Protein AF-A0A8H6WE54-F1 (afdb_monomer)

Structure (mmCIF, N/CA/C/O backbone):
data_AF-A0A8H6WE54-F1
#
_entry.id   AF-A0A8H6WE54-F1
#
loop_
_atom_site.group_PDB
_atom_site.id
_atom_site.type_symbol
_atom_site.label_atom_id
_atom_site.label_alt_id
_atom_site.label_comp_id
_atom_site.label_asym_id
_atom_site.label_entity_id
_atom_site.label_seq_id
_atom_site.pdbx_PDB_ins_code
_atom_site.Cartn_x
_atom_site.Cartn_y
_atom_site.Cartn_z
_atom_site.occupancy
_atom_site.B_iso_or_equiv
_atom_site.auth_seq_id
_atom_site.auth_comp_id
_atom_site.auth_asym_id
_atom_site.auth_atom_id
_atom_site.pdbx_PDB_model_num
ATOM 1 N N . MET A 1 1 ? -1.214 -23.501 -0.678 1.00 32.09 1 MET A N 1
ATOM 2 C CA . MET A 1 1 ? -0.886 -22.286 0.103 1.00 32.09 1 MET A CA 1
ATOM 3 C C . MET A 1 1 ? 0.534 -21.988 -0.296 1.00 32.09 1 MET A C 1
ATOM 5 O O . MET A 1 1 ? 1.447 -22.544 0.294 1.00 32.09 1 MET A O 1
ATOM 9 N N . ASP A 1 2 ? 0.695 -21.238 -1.379 1.00 25.48 2 ASP A N 1
ATOM 10 C CA . ASP A 1 2 ? 1.979 -21.113 -2.058 1.00 25.48 2 ASP A CA 1
ATOM 11 C C . ASP A 1 2 ? 2.365 -19.642 -2.064 1.00 25.48 2 ASP A C 1
ATOM 13 O O . ASP A 1 2 ? 1.823 -18.828 -2.813 1.00 25.48 2 ASP A O 1
ATOM 17 N N . ALA A 1 3 ? 3.255 -19.303 -1.135 1.00 31.36 3 ALA A N 1
ATOM 18 C CA . ALA A 1 3 ? 3.941 -18.028 -1.101 1.00 31.36 3 ALA A CA 1
ATOM 19 C C . ALA A 1 3 ? 5.037 -18.068 -2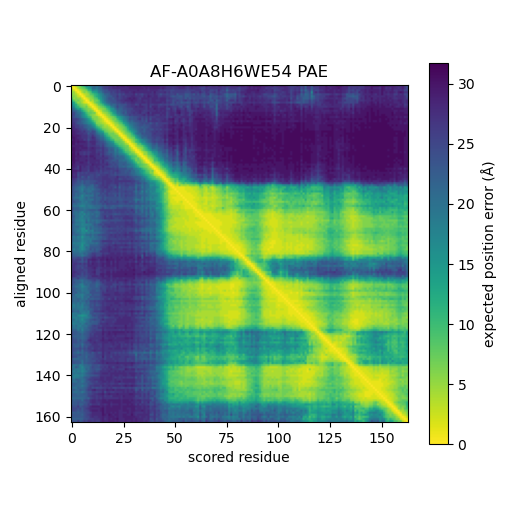.172 1.00 31.36 3 ALA A C 1
ATOM 21 O O . ALA A 1 3 ? 6.044 -18.758 -2.019 1.00 31.36 3 ALA A O 1
ATOM 22 N N . PHE A 1 4 ? 4.832 -17.351 -3.273 1.00 37.34 4 PHE A N 1
ATOM 23 C CA . PHE A 1 4 ? 5.882 -17.133 -4.261 1.00 37.34 4 PHE A CA 1
ATOM 24 C C . PHE A 1 4 ? 6.786 -15.993 -3.786 1.00 37.34 4 PHE A C 1
ATOM 26 O O . PHE A 1 4 ? 6.512 -14.816 -4.012 1.00 37.34 4 PHE A O 1
ATOM 33 N N . THR A 1 5 ? 7.863 -16.368 -3.099 1.00 33.47 5 THR A N 1
ATOM 34 C CA . THR A 1 5 ? 9.024 -15.515 -2.832 1.00 33.47 5 THR A CA 1
ATOM 35 C C . THR A 1 5 ? 9.794 -15.324 -4.138 1.00 33.47 5 THR A C 1
ATOM 37 O O . THR A 1 5 ? 10.324 -16.290 -4.686 1.00 33.47 5 THR A O 1
ATOM 40 N N . TYR A 1 6 ? 9.876 -14.095 -4.647 1.00 40.91 6 TYR A N 1
ATOM 41 C CA . TYR A 1 6 ? 10.820 -13.771 -5.717 1.00 40.91 6 TYR A CA 1
ATOM 42 C C . TYR A 1 6 ? 12.221 -13.637 -5.113 1.00 40.91 6 TYR A C 1
ATOM 44 O O . TYR A 1 6 ? 12.479 -12.744 -4.309 1.00 40.91 6 TYR A O 1
ATOM 52 N N . LEU A 1 7 ? 13.114 -14.556 -5.483 1.00 31.75 7 LEU A N 1
ATOM 53 C CA . LEU A 1 7 ? 14.545 -14.467 -5.208 1.00 31.75 7 LEU A CA 1
ATOM 54 C C . LEU A 1 7 ? 15.178 -13.557 -6.265 1.00 31.75 7 LEU A C 1
ATOM 56 O O . LEU A 1 7 ? 15.166 -13.892 -7.448 1.00 31.75 7 LEU A O 1
ATOM 60 N N . ILE A 1 8 ? 15.728 -12.420 -5.842 1.00 39.50 8 ILE A N 1
ATOM 61 C CA . ILE A 1 8 ? 16.630 -11.620 -6.677 1.00 39.50 8 ILE A CA 1
ATOM 62 C C . ILE A 1 8 ? 18.020 -12.270 -6.573 1.00 39.50 8 ILE A C 1
ATOM 64 O O . ILE A 1 8 ? 18.509 -12.460 -5.453 1.00 39.50 8 ILE A O 1
ATOM 68 N N . PRO A 1 9 ? 18.657 -12.667 -7.688 1.00 31.16 9 PRO A N 1
ATOM 69 C CA . PRO A 1 9 ? 19.997 -13.230 -7.645 1.00 31.16 9 PRO A CA 1
ATOM 70 C C . PRO A 1 9 ? 20.992 -12.120 -7.300 1.00 31.16 9 PRO A C 1
ATOM 72 O O . PRO A 1 9 ? 21.177 -11.178 -8.064 1.00 31.16 9 PRO A O 1
ATOM 75 N N . THR A 1 10 ? 21.646 -12.235 -6.145 1.00 39.12 10 THR A N 1
ATOM 76 C CA . THR A 1 10 ? 22.760 -11.357 -5.785 1.00 39.12 10 THR A CA 1
ATOM 77 C C . THR A 1 10 ? 24.070 -11.907 -6.353 1.00 39.12 10 THR A C 1
ATOM 79 O O . THR A 1 10 ? 24.386 -13.085 -6.186 1.00 39.12 10 THR A O 1
ATOM 82 N N . LYS A 1 11 ? 24.853 -10.980 -6.930 1.00 34.53 11 LYS A N 1
ATOM 83 C CA . LYS A 1 11 ? 26.311 -11.008 -7.165 1.00 34.53 11 LYS A CA 1
ATOM 84 C C . LYS A 1 11 ? 26.844 -11.665 -8.455 1.00 34.53 11 LYS A C 1
ATOM 86 O O . LYS A 1 11 ? 26.954 -12.881 -8.524 1.00 34.53 11 LYS A O 1
ATOM 91 N N . SER A 1 12 ? 27.419 -10.836 -9.343 1.00 32.81 12 SER A N 1
ATOM 92 C CA . SER A 1 12 ? 28.832 -10.962 -9.770 1.00 32.81 12 SER A CA 1
ATOM 93 C C . SER A 1 12 ? 29.339 -9.758 -10.592 1.00 32.81 12 SER A C 1
ATOM 95 O O . SER A 1 12 ? 28.776 -9.444 -11.632 1.00 32.81 12 SER A O 1
ATOM 97 N N . GLU A 1 13 ? 30.451 -9.192 -10.111 1.00 35.34 13 GLU A N 1
ATOM 98 C CA . GLU A 1 13 ? 31.552 -8.499 -10.813 1.00 35.34 13 GLU A CA 1
ATOM 99 C C . GLU A 1 13 ? 31.329 -7.181 -11.589 1.00 35.34 13 GLU A C 1
ATOM 101 O O . GLU A 1 13 ? 30.566 -7.063 -12.541 1.00 35.34 13 GLU A O 1
ATOM 106 N N . GLU A 1 14 ? 32.119 -6.190 -11.169 1.00 41.19 14 GLU A N 1
ATOM 107 C CA . GLU A 1 14 ? 32.287 -4.834 -11.694 1.00 41.19 14 GLU A CA 1
ATOM 108 C C . GLU A 1 14 ? 33.291 -4.821 -12.865 1.00 41.19 14 GLU A C 1
ATOM 110 O O . GLU A 1 14 ? 34.449 -5.199 -12.665 1.00 41.19 14 GLU A O 1
ATOM 115 N N . PRO A 1 15 ? 32.917 -4.376 -14.082 1.00 35.97 15 PRO A N 1
ATOM 116 C CA . PRO A 1 15 ? 33.883 -4.172 -15.153 1.00 35.97 15 PRO A CA 1
ATOM 117 C C . PRO A 1 15 ? 34.464 -2.750 -15.117 1.00 35.97 15 PRO A C 1
ATOM 119 O O . PRO A 1 15 ? 33.766 -1.749 -15.276 1.00 35.97 15 PRO A O 1
ATOM 122 N N . THR A 1 16 ? 35.782 -2.679 -14.939 1.00 33.72 16 THR A N 1
ATOM 123 C CA . THR A 1 16 ? 36.606 -1.465 -15.003 1.00 33.72 16 THR A CA 1
ATOM 124 C C . THR A 1 16 ? 36.537 -0.820 -16.397 1.00 33.72 16 THR A C 1
ATOM 126 O O . THR A 1 16 ? 36.840 -1.469 -17.398 1.00 33.72 16 THR A O 1
ATOM 129 N N . LEU A 1 17 ? 36.169 0.464 -16.477 1.00 38.25 17 LEU A N 1
ATOM 130 C CA . LEU A 1 17 ? 36.145 1.233 -17.731 1.00 38.25 17 LEU A CA 1
ATOM 131 C C . LEU A 1 17 ? 37.562 1.694 -18.147 1.00 38.25 17 LEU A C 1
ATOM 133 O O . LEU A 1 17 ? 38.307 2.179 -17.291 1.00 38.25 17 LEU A O 1
ATOM 137 N N . PRO A 1 18 ? 37.942 1.616 -19.439 1.00 38.97 18 PRO A N 1
ATOM 138 C CA . PRO A 1 18 ? 39.159 2.248 -19.952 1.00 38.97 18 PRO A CA 1
ATOM 139 C C . PRO A 1 18 ? 38.973 3.762 -20.213 1.00 38.97 18 PRO A C 1
ATOM 141 O O . PRO A 1 18 ? 37.842 4.230 -20.367 1.00 38.97 18 PRO A O 1
ATOM 144 N N . PRO A 1 19 ? 40.072 4.545 -20.262 1.00 35.38 19 PRO A N 1
ATOM 145 C CA . PRO A 1 19 ? 40.019 6.004 -20.286 1.00 35.38 19 PRO A CA 1
ATOM 146 C C . PRO A 1 19 ? 39.599 6.595 -21.639 1.00 35.38 19 PRO A C 1
ATOM 148 O O . PRO A 1 19 ? 39.935 6.085 -22.707 1.00 35.38 19 PRO A O 1
ATOM 151 N N . VAL A 1 20 ? 38.901 7.727 -21.539 1.00 36.69 20 VAL A N 1
ATOM 152 C CA . VAL A 1 20 ? 38.441 8.611 -22.618 1.00 36.69 20 VAL A CA 1
ATOM 153 C C . VAL A 1 20 ? 39.629 9.240 -23.350 1.00 36.69 20 VAL A C 1
ATOM 155 O O . VAL A 1 20 ? 40.454 9.909 -22.731 1.00 36.69 20 VAL A O 1
ATOM 158 N N . SER A 1 21 ? 39.682 9.077 -24.671 1.00 37.09 21 SER A N 1
ATOM 159 C CA . SER A 1 21 ? 40.506 9.893 -25.566 1.00 37.09 21 SER A CA 1
ATOM 160 C C . SER A 1 21 ? 39.639 10.966 -26.223 1.00 37.09 21 SER A C 1
ATOM 162 O O . SER A 1 21 ? 38.716 10.656 -26.978 1.00 37.09 21 SER A O 1
ATOM 164 N N . GLU A 1 22 ? 39.937 12.222 -25.901 1.00 39.81 22 GLU A N 1
ATOM 165 C CA . GLU A 1 22 ? 39.447 13.411 -26.591 1.00 39.81 22 GLU A CA 1
ATOM 166 C C . GLU A 1 22 ? 40.106 13.502 -27.970 1.00 39.81 22 GLU A C 1
ATOM 168 O O . GLU A 1 22 ? 41.328 13.460 -28.058 1.00 39.81 22 GLU A O 1
ATOM 173 N N . ASP A 1 23 ? 39.320 13.690 -29.029 1.00 29.78 23 ASP A N 1
ATOM 174 C CA . ASP A 1 23 ? 39.825 14.319 -30.245 1.00 29.78 23 ASP A CA 1
ATOM 175 C C . ASP A 1 23 ? 38.777 15.279 -30.807 1.00 29.78 23 ASP A C 1
ATOM 177 O O . ASP A 1 23 ? 37.641 14.926 -31.129 1.00 29.78 23 ASP A O 1
ATOM 181 N N . SER A 1 24 ? 39.191 16.540 -30.872 1.00 41.56 24 SER A N 1
ATOM 182 C CA . SER A 1 24 ? 38.452 17.663 -31.430 1.00 41.56 24 SER A CA 1
ATOM 183 C C . SER A 1 24 ? 38.741 17.781 -32.923 1.00 41.56 24 SER A C 1
ATOM 185 O O . SER A 1 24 ? 39.899 17.888 -33.312 1.00 41.56 24 SER A O 1
ATOM 187 N N . SER A 1 25 ? 37.714 17.891 -33.767 1.00 34.47 25 SER A N 1
ATOM 188 C CA . SER A 1 25 ? 37.817 18.683 -35.002 1.00 34.47 25 SER A CA 1
ATOM 189 C C . SER A 1 25 ? 36.448 19.101 -35.540 1.00 34.47 25 SER A C 1
ATOM 191 O O . SER A 1 25 ? 35.442 18.406 -35.428 1.00 34.47 25 SER A O 1
ATOM 193 N N . SER A 1 26 ? 36.436 20.326 -36.048 1.00 39.00 26 SER A N 1
ATOM 194 C CA . SER A 1 26 ? 35.316 21.146 -36.483 1.00 39.00 26 SER A CA 1
ATOM 195 C C . SER A 1 26 ? 34.973 20.934 -37.964 1.00 39.00 26 SER A C 1
ATOM 197 O O . SER A 1 26 ? 35.834 20.559 -38.754 1.00 39.00 26 SER A O 1
ATOM 199 N N . GLY A 1 27 ? 33.745 21.288 -38.373 1.00 30.28 27 GLY A N 1
ATOM 200 C CA . GLY A 1 27 ? 33.455 21.609 -39.780 1.00 30.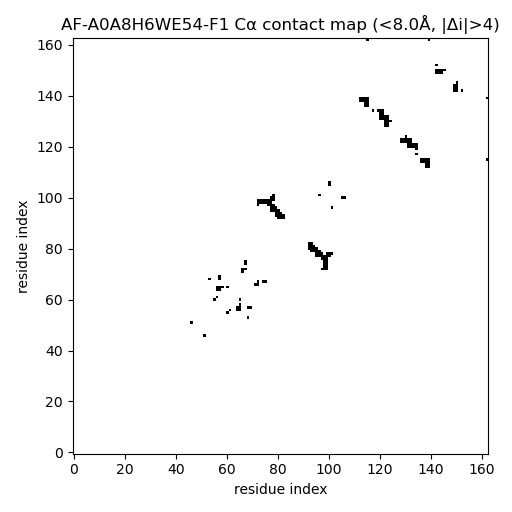28 27 GLY A CA 1
ATOM 201 C C . GLY A 1 27 ? 32.090 21.161 -40.301 1.00 30.28 27 GLY A C 1
ATOM 202 O O . GLY A 1 27 ? 31.894 20.011 -40.665 1.00 30.28 27 GLY A O 1
ATOM 203 N N . SER A 1 28 ? 31.162 22.111 -40.390 1.00 39.94 28 SER A N 1
ATOM 204 C CA . SER A 1 28 ? 29.818 22.004 -40.973 1.00 39.94 28 SER A CA 1
ATOM 205 C C . SER A 1 28 ? 29.818 21.781 -42.497 1.00 39.94 28 SER A C 1
ATOM 207 O O . SER A 1 28 ? 30.450 22.557 -43.210 1.00 39.94 28 SER A O 1
ATOM 209 N N . SER A 1 29 ? 29.001 20.847 -43.009 1.00 34.62 29 SER A N 1
ATOM 210 C CA . SER A 1 29 ? 28.266 20.973 -44.288 1.00 34.62 29 SER A CA 1
ATOM 211 C C . SER A 1 29 ? 27.234 19.843 -44.434 1.00 34.62 29 SER A C 1
ATOM 213 O O . SER A 1 29 ? 27.475 18.717 -44.013 1.00 34.62 29 SER A O 1
ATOM 215 N N . GLY A 1 30 ? 26.054 20.164 -44.963 1.00 36.31 30 GLY A N 1
ATOM 216 C CA . GLY A 1 30 ? 24.817 19.416 -44.758 1.00 36.31 30 GLY A CA 1
ATOM 217 C C . GLY A 1 30 ? 24.630 18.103 -45.521 1.00 36.31 30 GLY A C 1
ATOM 218 O O . GLY A 1 30 ? 25.107 17.913 -46.632 1.00 36.31 30 GLY A O 1
ATOM 219 N N . SER A 1 31 ? 23.813 17.238 -44.921 1.00 33.78 31 SER A N 1
ATOM 220 C CA . SER A 1 31 ? 22.804 16.398 -45.573 1.00 33.78 31 SER A CA 1
ATOM 221 C C . SER A 1 31 ? 21.996 15.732 -44.459 1.00 33.78 31 SER A C 1
ATOM 223 O O . SER A 1 31 ? 22.555 15.029 -43.619 1.00 33.78 31 SER A O 1
ATOM 225 N N . CYS A 1 32 ? 20.689 15.993 -44.396 1.00 37.31 32 CYS A N 1
ATOM 226 C CA . CYS A 1 32 ? 19.793 15.258 -43.510 1.00 37.31 32 CYS A CA 1
ATOM 227 C C . CYS A 1 32 ? 19.669 13.839 -44.074 1.00 37.31 32 CYS A C 1
ATOM 229 O O . CYS A 1 32 ? 18.880 13.584 -44.986 1.00 37.31 32 CYS A O 1
ATOM 231 N N . VAL A 1 33 ? 20.507 12.928 -43.579 1.00 42.75 33 VAL A N 1
ATOM 232 C CA . VAL A 1 33 ? 20.367 11.500 -43.844 1.00 42.75 33 VAL A CA 1
ATOM 233 C C . VAL A 1 33 ? 19.141 11.045 -43.068 1.00 42.75 33 VAL A C 1
ATOM 235 O O . VAL A 1 33 ? 19.186 10.795 -41.867 1.00 42.75 33 VAL A O 1
ATOM 238 N N . VAL A 1 34 ? 18.012 10.985 -43.769 1.00 44.19 34 VAL A N 1
ATOM 239 C CA . VAL A 1 34 ? 16.876 10.165 -43.363 1.00 44.19 34 VAL A CA 1
ATOM 240 C C . VAL A 1 34 ? 17.406 8.738 -43.252 1.00 44.19 34 VAL A C 1
ATOM 242 O O . VAL A 1 34 ? 17.616 8.071 -44.266 1.00 44.19 34 VAL A O 1
ATOM 245 N N . CYS A 1 35 ? 17.656 8.275 -42.028 1.00 40.22 35 CYS A N 1
ATOM 246 C CA . CYS A 1 35 ? 17.915 6.869 -41.766 1.00 40.22 35 CYS A CA 1
ATOM 247 C C . CYS A 1 35 ? 16.617 6.107 -42.046 1.00 40.22 35 CYS A C 1
ATOM 249 O O . CYS A 1 35 ? 15.757 5.966 -41.179 1.00 40.22 35 CYS A O 1
ATOM 251 N N . ARG A 1 36 ? 16.455 5.633 -43.285 1.00 41.38 36 ARG A N 1
ATOM 252 C CA . ARG A 1 36 ? 15.630 4.456 -43.550 1.00 41.38 36 ARG A CA 1
ATOM 253 C C . ARG A 1 36 ? 16.267 3.316 -42.765 1.00 41.38 36 ARG A C 1
ATOM 255 O O . ARG A 1 36 ? 17.295 2.796 -43.182 1.00 41.38 36 ARG A O 1
ATOM 262 N N . THR A 1 37 ? 15.688 2.947 -41.631 1.00 43.47 37 THR A N 1
ATOM 263 C CA . THR A 1 37 ? 15.949 1.625 -41.067 1.00 43.47 37 THR A CA 1
ATOM 264 C C . THR A 1 37 ? 15.148 0.638 -41.897 1.00 43.47 37 THR A C 1
ATOM 266 O O . THR A 1 37 ? 13.934 0.499 -41.731 1.00 43.47 37 THR A O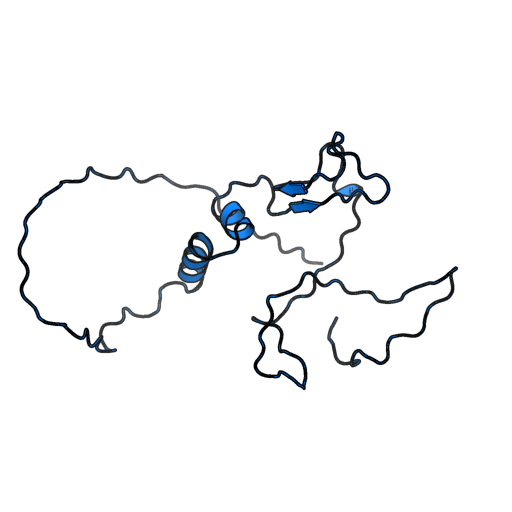 1
ATOM 269 N N . ASP A 1 38 ? 15.835 0.024 -42.857 1.00 36.09 38 ASP A N 1
ATOM 270 C CA . ASP A 1 38 ? 15.359 -1.181 -43.518 1.00 36.09 38 ASP A CA 1
ATOM 271 C C . ASP A 1 38 ? 15.030 -2.207 -42.427 1.00 36.09 38 ASP A C 1
ATOM 273 O O . ASP A 1 38 ? 15.830 -2.476 -41.532 1.00 36.09 38 ASP A O 1
ATOM 277 N N . THR A 1 39 ? 13.808 -2.732 -42.450 1.00 51.72 39 THR A N 1
ATOM 278 C CA . THR A 1 39 ? 13.274 -3.627 -41.404 1.00 51.72 39 THR A CA 1
ATOM 279 C C . THR A 1 39 ? 13.881 -5.041 -41.483 1.00 51.72 39 THR A C 1
ATOM 281 O O . THR A 1 39 ? 13.417 -5.959 -40.816 1.00 51.72 39 THR A O 1
ATOM 284 N N . SER A 1 40 ? 14.926 -5.240 -42.289 1.00 50.25 40 SER A N 1
ATOM 285 C CA . SER A 1 40 ? 15.581 -6.532 -42.517 1.00 50.25 40 SER A CA 1
ATOM 286 C C . SER A 1 40 ? 16.849 -6.772 -41.692 1.00 50.25 40 SER A C 1
ATOM 288 O O . SER A 1 40 ? 17.292 -7.913 -41.647 1.00 50.25 40 SER A O 1
ATOM 290 N N . ASP A 1 41 ? 17.393 -5.754 -41.016 1.00 46.09 41 ASP A N 1
ATOM 291 C CA . ASP A 1 41 ? 18.611 -5.872 -40.187 1.00 46.09 41 ASP A CA 1
ATOM 292 C C . ASP A 1 41 ? 18.329 -5.761 -38.679 1.00 46.09 41 ASP A C 1
ATOM 294 O O . ASP A 1 41 ? 19.206 -5.422 -37.882 1.00 46.09 41 ASP A O 1
ATOM 298 N N . LEU A 1 42 ? 17.093 -6.045 -38.256 1.00 49.69 42 LEU A N 1
ATOM 299 C CA . LEU A 1 42 ? 16.834 -6.228 -36.833 1.00 49.69 42 LEU A CA 1
ATOM 300 C C . LEU A 1 42 ? 17.481 -7.551 -36.398 1.00 49.69 42 LEU A C 1
ATOM 302 O O . LEU A 1 42 ? 17.182 -8.588 -37.002 1.00 49.69 42 LEU A O 1
ATOM 306 N N . PRO A 1 43 ? 18.353 -7.551 -35.368 1.00 44.88 43 PRO A N 1
ATOM 307 C CA . PRO A 1 43 ? 18.808 -8.800 -34.780 1.00 44.88 43 PRO A CA 1
ATOM 308 C C . PRO A 1 43 ? 17.572 -9.624 -34.389 1.00 44.88 43 PRO A C 1
ATOM 310 O O . PRO A 1 43 ? 16.550 -9.037 -34.013 1.00 44.88 43 PRO A O 1
ATOM 313 N N . PRO A 1 44 ? 17.625 -10.964 -34.501 1.00 43.69 44 PRO A N 1
ATOM 314 C CA . PRO A 1 44 ? 16.505 -11.803 -34.103 1.00 43.69 44 PRO A CA 1
ATOM 315 C C . PRO A 1 44 ? 16.096 -11.405 -32.684 1.00 43.69 44 PRO A C 1
ATOM 317 O O . PRO A 1 44 ? 16.956 -11.279 -31.810 1.00 43.69 44 PRO A O 1
ATOM 320 N N . VAL A 1 45 ? 14.802 -11.131 -32.484 1.00 54.41 45 VAL A N 1
ATOM 321 C CA . VAL A 1 45 ? 14.218 -10.811 -31.174 1.00 54.41 45 VAL A CA 1
ATOM 322 C C . VAL A 1 45 ? 14.288 -12.075 -30.321 1.00 54.41 45 VAL A C 1
ATOM 324 O O . VAL A 1 45 ? 13.327 -12.820 -30.192 1.00 54.41 45 VAL A O 1
ATOM 327 N N . ASP A 1 46 ? 15.480 -12.324 -29.805 1.00 53.59 46 ASP A N 1
ATOM 328 C CA . ASP A 1 46 ? 15.796 -13.264 -28.736 1.00 53.59 46 ASP A CA 1
ATOM 329 C C . ASP A 1 46 ? 16.544 -12.507 -27.622 1.00 53.59 46 ASP A C 1
ATOM 331 O O . ASP A 1 46 ? 17.334 -13.055 -26.860 1.00 53.59 46 ASP A O 1
ATOM 335 N N . GLN A 1 47 ? 16.330 -11.186 -27.561 1.00 56.41 47 GLN A N 1
ATOM 336 C CA . GLN A 1 47 ? 16.706 -10.370 -26.419 1.00 56.41 47 GLN A CA 1
ATOM 337 C C . GLN A 1 47 ? 15.515 -10.347 -25.481 1.00 56.41 47 GLN A C 1
ATOM 339 O O . GLN A 1 47 ? 14.455 -9.820 -25.827 1.00 56.41 47 GLN A O 1
ATOM 344 N N . ASP A 1 48 ? 15.704 -10.985 -24.330 1.00 69.88 48 ASP A N 1
ATOM 345 C CA . ASP A 1 48 ? 14.728 -11.099 -23.261 1.00 69.88 48 ASP A CA 1
ATOM 346 C C . ASP A 1 48 ? 14.052 -9.743 -23.032 1.00 69.88 48 ASP A C 1
ATOM 348 O O . ASP A 1 48 ? 14.659 -8.786 -22.544 1.00 69.88 48 ASP A O 1
ATOM 352 N N . SER A 1 49 ? 12.781 -9.646 -23.427 1.00 77.12 49 SER A N 1
ATOM 353 C CA . SER A 1 49 ? 11.975 -8.430 -23.295 1.00 77.12 49 SER A CA 1
ATOM 354 C C . SER A 1 49 ? 11.963 -7.899 -21.860 1.00 77.12 49 SER A C 1
ATOM 356 O O . SER A 1 49 ? 11.734 -6.710 -21.636 1.00 77.12 49 SER A O 1
ATOM 358 N N . THR A 1 50 ? 12.239 -8.778 -20.897 1.00 78.88 50 THR A N 1
ATOM 359 C CA . THR A 1 50 ? 12.365 -8.462 -19.480 1.00 78.88 50 THR A CA 1
ATOM 360 C C . THR A 1 50 ? 13.576 -7.572 -19.205 1.00 78.88 50 THR A C 1
ATOM 362 O O . THR A 1 50 ? 13.441 -6.575 -18.500 1.00 78.88 50 THR A O 1
ATOM 365 N N . GLU A 1 51 ? 14.730 -7.851 -19.813 1.00 84.12 51 GLU A N 1
ATOM 366 C CA . GLU A 1 51 ? 15.951 -7.059 -19.617 1.00 84.12 51 GLU A CA 1
ATOM 367 C C . GLU A 1 51 ? 15.791 -5.649 -20.195 1.00 84.12 51 GLU A C 1
ATOM 369 O O . GLU A 1 51 ? 16.129 -4.649 -19.557 1.00 84.12 51 GLU A O 1
ATOM 374 N N . ILE A 1 52 ? 15.163 -5.546 -21.371 1.00 83.94 52 ILE A N 1
ATOM 375 C CA . ILE A 1 52 ? 14.826 -4.254 -21.982 1.00 83.94 52 ILE A CA 1
ATOM 376 C C . ILE A 1 52 ? 13.852 -3.474 -21.084 1.00 83.94 52 ILE A C 1
ATOM 378 O O . ILE A 1 52 ? 14.022 -2.267 -20.892 1.00 83.94 52 ILE A O 1
ATOM 382 N N . ALA A 1 53 ? 12.858 -4.146 -20.494 1.00 79.88 53 ALA A N 1
ATOM 383 C CA . ALA A 1 53 ? 11.928 -3.520 -19.559 1.00 79.88 53 ALA A CA 1
ATOM 384 C C . ALA A 1 53 ? 12.629 -3.034 -18.276 1.00 79.88 53 ALA A C 1
ATOM 386 O O . ALA A 1 53 ? 12.387 -1.905 -17.847 1.00 79.88 53 ALA A O 1
ATOM 387 N N . PHE A 1 54 ? 13.542 -3.823 -17.701 1.00 83.25 54 PHE A N 1
ATOM 388 C CA . PHE A 1 54 ? 14.319 -3.424 -16.525 1.00 83.25 54 PHE A CA 1
ATOM 389 C C . PHE A 1 54 ? 15.226 -2.223 -16.806 1.00 83.25 54 PHE A C 1
ATOM 391 O O . PHE A 1 54 ? 15.253 -1.277 -16.013 1.00 83.25 54 PHE A O 1
ATOM 398 N N . MET A 1 55 ? 15.906 -2.200 -17.955 1.00 86.25 55 MET A N 1
ATOM 399 C CA . MET A 1 55 ? 16.709 -1.048 -18.378 1.00 86.25 55 MET A CA 1
ATOM 400 C C . MET A 1 55 ? 15.841 0.200 -18.571 1.00 86.25 55 MET A C 1
ATOM 402 O O . MET A 1 55 ? 16.194 1.289 -18.109 1.00 86.25 55 MET A O 1
ATOM 406 N N . ALA A 1 56 ? 14.661 0.048 -19.180 1.00 84.62 56 ALA A N 1
ATOM 407 C CA . ALA A 1 56 ? 13.708 1.142 -19.323 1.00 84.62 56 ALA A CA 1
ATOM 408 C C . ALA A 1 56 ? 13.211 1.660 -17.961 1.00 84.62 56 ALA A C 1
ATOM 410 O O . ALA A 1 56 ? 13.094 2.872 -17.783 1.00 84.62 56 ALA A O 1
ATOM 411 N N . TRP A 1 57 ? 12.964 0.785 -16.981 1.00 86.19 57 TRP A N 1
ATOM 412 C CA . TRP A 1 57 ? 12.565 1.182 -15.627 1.00 86.19 57 TRP A CA 1
ATOM 413 C C . TRP A 1 57 ? 13.679 1.877 -14.846 1.00 86.19 57 TRP A C 1
ATOM 415 O O . TRP A 1 57 ? 13.392 2.853 -14.153 1.00 86.19 57 TRP A O 1
ATOM 425 N N . ARG A 1 58 ? 14.941 1.453 -14.988 1.00 86.12 58 ARG A N 1
ATOM 426 C CA . ARG A 1 58 ? 16.088 2.144 -14.367 1.00 86.12 58 ARG A CA 1
ATOM 427 C C . ARG A 1 58 ? 16.221 3.596 -14.829 1.00 86.12 58 ARG A C 1
ATOM 429 O O . ARG A 1 58 ? 16.594 4.460 -14.035 1.00 86.12 58 ARG A O 1
ATOM 436 N N . MET A 1 59 ? 15.874 3.872 -16.085 1.00 83.69 59 MET A N 1
ATOM 437 C CA . MET A 1 59 ? 15.991 5.210 -16.672 1.00 83.69 59 MET A CA 1
ATOM 438 C C . MET A 1 59 ? 14.721 6.055 -16.515 1.00 83.69 59 MET A C 1
ATOM 440 O O . MET A 1 59 ? 14.807 7.224 -16.147 1.00 83.69 59 MET A O 1
ATOM 444 N N . ASN A 1 60 ? 13.549 5.464 -16.764 1.00 84.25 60 ASN A N 1
ATOM 445 C CA . ASN A 1 60 ? 12.278 6.183 -16.923 1.00 84.25 60 ASN A CA 1
ATOM 446 C C . ASN A 1 60 ? 11.218 5.811 -15.875 1.00 84.25 60 ASN A C 1
ATOM 448 O O . ASN A 1 60 ? 10.130 6.387 -15.871 1.00 84.25 60 ASN A O 1
ATOM 452 N N . GLY A 1 61 ? 11.494 4.826 -15.017 1.00 82.44 61 GLY A N 1
ATOM 453 C CA . GLY A 1 61 ? 10.585 4.415 -13.954 1.00 82.44 61 GLY A CA 1
ATOM 454 C C . GLY A 1 61 ? 10.397 5.505 -12.902 1.00 82.44 61 GLY A C 1
ATOM 455 O O . GLY A 1 61 ? 11.165 6.470 -12.818 1.00 82.44 61 GLY A O 1
ATOM 456 N N . ASN A 1 62 ? 9.375 5.338 -12.059 1.00 85.31 62 ASN A N 1
ATOM 457 C CA . ASN A 1 62 ? 9.213 6.229 -10.917 1.00 85.31 62 ASN A CA 1
ATOM 458 C C . ASN A 1 62 ? 1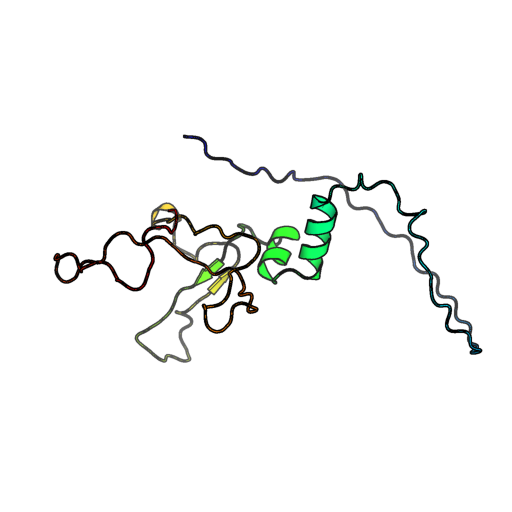0.454 6.129 -9.990 1.00 85.31 62 ASN A C 1
ATOM 460 O O . ASN A 1 62 ? 11.159 5.112 -10.006 1.00 85.31 62 ASN A O 1
ATOM 464 N N . PRO A 1 63 ? 10.744 7.159 -9.173 1.00 87.56 63 PRO A N 1
ATOM 465 C CA . PRO A 1 63 ? 11.933 7.161 -8.321 1.00 87.56 63 PRO A CA 1
ATOM 466 C C . PRO A 1 63 ? 12.044 5.937 -7.402 1.00 87.56 63 PRO A C 1
ATOM 468 O O . PRO A 1 63 ? 13.143 5.437 -7.190 1.00 87.56 63 PRO A O 1
ATOM 471 N N . MET A 1 64 ? 10.917 5.412 -6.913 1.00 87.75 64 MET A N 1
ATOM 472 C CA . MET A 1 64 ? 10.893 4.226 -6.054 1.00 87.75 64 MET A CA 1
ATOM 473 C C . MET A 1 64 ? 11.330 2.966 -6.800 1.00 87.75 64 MET A C 1
ATOM 475 O O . MET A 1 64 ? 12.168 2.222 -6.304 1.00 87.75 64 MET A O 1
ATOM 479 N N . THR A 1 65 ? 10.822 2.743 -8.012 1.00 88.38 65 THR A N 1
ATOM 480 C CA . THR A 1 65 ? 11.218 1.623 -8.871 1.00 88.38 65 THR A CA 1
ATOM 481 C C . THR A 1 65 ? 12.716 1.662 -9.138 1.00 88.38 65 THR A C 1
ATOM 483 O O . THR A 1 65 ? 13.377 0.632 -9.070 1.00 88.38 65 THR A O 1
ATOM 486 N N . ARG A 1 66 ? 13.272 2.852 -9.377 1.00 90.44 66 ARG A N 1
ATOM 487 C CA . ARG A 1 66 ? 14.709 3.023 -9.613 1.00 90.44 66 ARG A CA 1
ATOM 488 C C . ARG A 1 66 ? 15.532 2.689 -8.370 1.00 90.44 66 ARG A C 1
ATOM 490 O O . ARG A 1 66 ? 16.466 1.908 -8.468 1.00 90.44 66 ARG A O 1
ATOM 497 N N . LEU A 1 67 ? 15.134 3.188 -7.198 1.00 91.62 67 LEU A N 1
ATOM 498 C CA . LEU A 1 67 ? 15.808 2.874 -5.932 1.00 91.62 67 LEU A CA 1
ATOM 499 C C . LEU A 1 67 ? 15.800 1.373 -5.608 1.00 91.62 67 LEU A C 1
ATOM 501 O O . LEU A 1 67 ? 16.789 0.863 -5.088 1.00 91.62 67 LEU A O 1
ATOM 505 N N . VAL A 1 68 ? 14.716 0.666 -5.943 1.00 91.62 68 VAL A N 1
ATOM 506 C CA . VAL A 1 68 ? 14.642 -0.797 -5.806 1.00 91.62 68 VAL A CA 1
ATOM 507 C C . VAL A 1 68 ? 15.590 -1.495 -6.785 1.00 91.62 68 VAL A C 1
ATOM 509 O O . VAL A 1 68 ? 16.329 -2.384 -6.379 1.00 91.62 68 VAL A O 1
ATOM 512 N N . LEU A 1 69 ? 15.596 -1.093 -8.061 1.00 90.75 69 LEU A N 1
ATOM 513 C CA . LEU A 1 69 ? 16.434 -1.713 -9.101 1.00 90.75 69 LEU A CA 1
ATOM 514 C C . LEU A 1 69 ? 17.932 -1.420 -8.954 1.00 90.75 69 LEU A C 1
ATOM 516 O O . LEU A 1 69 ? 18.751 -2.166 -9.495 1.00 90.75 69 LEU A O 1
ATOM 520 N N . ASP A 1 70 ? 18.273 -0.338 -8.260 1.00 90.88 70 ASP A N 1
ATOM 521 C CA . ASP A 1 70 ? 19.643 0.030 -7.900 1.00 90.88 70 ASP A CA 1
ATOM 522 C C . ASP A 1 70 ? 20.061 -0.559 -6.537 1.00 90.88 70 ASP A C 1
ATOM 524 O O . ASP A 1 70 ? 21.138 -0.232 -6.040 1.00 90.88 70 ASP A O 1
ATOM 528 N N . GLU A 1 71 ? 19.210 -1.391 -5.916 1.00 91.12 71 GLU A N 1
ATOM 529 C CA . GLU A 1 71 ? 19.438 -2.031 -4.609 1.00 91.12 71 GLU A CA 1
ATOM 530 C C . GLU A 1 71 ? 19.793 -1.026 -3.495 1.00 91.12 71 GLU A C 1
ATOM 532 O O . GLU A 1 71 ? 20.601 -1.290 -2.607 1.00 91.12 71 GLU A O 1
ATOM 537 N N . ARG A 1 72 ? 19.182 0.166 -3.535 1.00 92.12 72 ARG A N 1
ATOM 538 C CA . ARG A 1 72 ? 19.438 1.256 -2.575 1.00 92.12 72 ARG A CA 1
ATOM 539 C C . ARG A 1 72 ? 18.487 1.286 -1.387 1.00 92.12 72 ARG A C 1
ATOM 541 O O . ARG A 1 72 ? 18.538 2.229 -0.600 1.00 92.12 72 ARG A O 1
ATOM 548 N N . LEU A 1 73 ? 17.607 0.297 -1.281 1.00 92.00 73 LEU A N 1
ATOM 549 C CA . LEU A 1 73 ? 16.626 0.170 -0.212 1.00 92.00 73 LEU A CA 1
ATOM 550 C C . LEU A 1 73 ? 16.810 -1.171 0.489 1.00 92.00 73 LEU A C 1
ATOM 552 O O . LEU A 1 73 ? 16.892 -2.198 -0.181 1.00 92.00 73 LEU A O 1
ATOM 556 N N . ASP A 1 74 ? 16.775 -1.163 1.820 1.00 91.12 74 ASP A N 1
ATOM 557 C CA . ASP A 1 74 ? 16.800 -2.393 2.622 1.00 91.12 74 ASP A CA 1
ATOM 558 C C . ASP A 1 74 ? 15.569 -3.273 2.345 1.00 91.12 74 ASP A C 1
ATOM 560 O O . ASP A 1 74 ? 15.626 -4.502 2.401 1.00 91.12 74 ASP A O 1
ATOM 564 N N . SER A 1 75 ? 14.441 -2.642 2.011 1.00 91.25 75 SER A N 1
ATOM 565 C CA . SER A 1 75 ? 13.207 -3.306 1.611 1.00 91.25 75 SER A CA 1
ATOM 566 C C . SER A 1 75 ? 12.467 -2.503 0.532 1.00 91.25 75 SER A C 1
ATOM 568 O O . SER A 1 75 ? 12.457 -1.272 0.592 1.00 91.25 75 SER A O 1
ATOM 570 N N . PRO A 1 76 ? 11.805 -3.140 -0.454 1.00 91.81 76 PRO A N 1
ATOM 571 C CA . PRO A 1 76 ? 11.115 -2.446 -1.545 1.00 91.81 76 PRO A CA 1
ATOM 572 C C . PRO A 1 76 ? 9.756 -1.871 -1.106 1.00 91.81 76 PRO A C 1
ATOM 574 O O . PRO A 1 76 ? 8.707 -2.219 -1.646 1.00 91.81 76 PRO A O 1
ATOM 577 N N . MET A 1 77 ? 9.760 -0.991 -0.106 1.00 91.44 77 MET A N 1
ATOM 578 C CA . MET A 1 77 ? 8.560 -0.372 0.448 1.00 91.44 77 MET A CA 1
ATOM 579 C C . MET A 1 77 ? 8.796 1.078 0.867 1.00 91.44 77 MET A C 1
ATOM 581 O O . MET A 1 77 ? 9.926 1.539 1.019 1.00 91.44 77 MET A O 1
ATOM 585 N N . PHE A 1 78 ? 7.698 1.793 1.073 1.00 91.88 78 PHE A N 1
ATOM 586 C CA . PHE A 1 78 ? 7.675 3.074 1.760 1.00 91.88 78 PHE A CA 1
ATOM 587 C C . PHE A 1 78 ? 6.508 3.067 2.745 1.00 91.88 78 PHE A C 1
ATOM 589 O O . PHE A 1 78 ? 5.518 2.361 2.547 1.00 91.88 78 PHE A O 1
ATOM 596 N N . SER A 1 79 ? 6.620 3.853 3.804 1.00 92.06 79 SER A N 1
ATOM 597 C CA . SER A 1 79 ? 5.563 4.045 4.788 1.00 92.06 79 SER A CA 1
ATOM 598 C C . SER A 1 79 ? 5.366 5.531 5.052 1.00 92.06 79 SER A C 1
ATOM 600 O O . SER A 1 79 ? 6.275 6.341 4.874 1.00 92.06 79 SER A O 1
ATOM 602 N N . VAL A 1 80 ? 4.143 5.909 5.409 1.00 90.06 80 VAL A N 1
ATOM 603 C CA . VAL A 1 80 ? 3.766 7.307 5.621 1.00 90.06 80 VAL A CA 1
ATOM 604 C C . VAL A 1 80 ? 3.016 7.400 6.938 1.00 90.06 80 VAL A C 1
ATOM 606 O O . VAL A 1 80 ? 1.978 6.759 7.098 1.00 90.06 80 VAL A O 1
ATOM 609 N N . THR A 1 81 ? 3.513 8.218 7.863 1.00 86.75 81 THR A N 1
ATOM 610 C CA . THR A 1 81 ? 2.737 8.656 9.025 1.00 86.75 81 THR A CA 1
ATOM 611 C C . THR A 1 81 ? 2.162 10.042 8.742 1.00 86.75 81 THR A C 1
ATOM 613 O O . THR A 1 81 ? 2.854 10.927 8.239 1.00 86.75 81 THR A O 1
ATOM 616 N N . LEU A 1 82 ? 0.866 10.227 9.007 1.00 85.56 82 LEU A N 1
ATOM 617 C CA . LEU A 1 82 ? 0.170 11.496 8.791 1.00 85.56 82 LEU A CA 1
ATOM 618 C C . LEU A 1 82 ? -0.310 12.047 10.133 1.00 85.56 82 LEU A C 1
ATOM 620 O O . LEU A 1 82 ? -1.058 11.383 10.848 1.00 85.56 82 LEU A O 1
ATOM 624 N N . GLN A 1 83 ? 0.085 13.278 10.441 1.00 81.81 83 GLN A N 1
ATOM 625 C CA . GLN A 1 83 ? -0.377 14.023 11.609 1.00 81.81 83 GLN A CA 1
ATOM 626 C C . GLN A 1 83 ? -1.655 14.792 11.251 1.00 81.81 83 GLN A C 1
ATOM 628 O O . GLN A 1 83 ? -1.688 15.508 10.250 1.00 81.81 83 GLN A O 1
ATOM 633 N N . ARG A 1 84 ? -2.725 14.624 12.040 1.00 75.31 84 ARG A N 1
ATOM 634 C CA . ARG A 1 84 ? -4.042 15.232 11.760 1.00 75.31 84 ARG A CA 1
ATOM 635 C C . ARG A 1 84 ? -4.396 16.407 12.678 1.00 75.31 84 ARG A C 1
ATOM 637 O O . ARG A 1 84 ? -5.127 17.293 12.244 1.00 75.31 84 ARG A O 1
ATOM 644 N N . ASP A 1 85 ? -3.879 16.428 13.904 1.00 69.38 85 ASP A N 1
ATOM 645 C CA . ASP A 1 85 ? -4.494 17.224 14.976 1.00 69.38 85 ASP A CA 1
ATOM 646 C C . ASP A 1 85 ? -3.757 18.524 15.331 1.00 69.38 85 ASP A C 1
ATOM 648 O O . ASP A 1 85 ? -4.347 19.399 15.965 1.00 69.38 85 ASP A O 1
ATOM 652 N N . THR A 1 86 ? -2.507 18.716 14.899 1.00 63.06 86 THR A N 1
ATOM 653 C CA . THR A 1 86 ? -1.738 19.935 15.196 1.00 63.06 86 THR A CA 1
ATOM 654 C C . THR A 1 86 ? -0.930 20.403 13.986 1.00 63.06 86 THR A C 1
ATOM 656 O O . THR A 1 86 ? -0.230 19.628 13.343 1.00 63.06 86 THR A O 1
ATOM 659 N N . VAL A 1 87 ? -1.025 21.698 13.664 1.00 62.41 87 VAL A N 1
ATOM 660 C CA . VAL A 1 87 ? -0.083 22.371 12.757 1.00 62.41 87 VAL A CA 1
ATOM 661 C C . VAL A 1 87 ? 1.086 22.829 13.618 1.00 62.41 87 VAL A C 1
ATOM 663 O O . VAL A 1 87 ? 1.128 23.973 14.068 1.00 62.41 87 VAL A O 1
ATOM 666 N N . ASP A 1 88 ? 1.989 21.906 13.926 1.00 60.97 88 ASP A N 1
ATOM 667 C CA . ASP A 1 88 ? 3.248 22.231 14.585 1.00 60.97 88 ASP A CA 1
ATOM 668 C C . ASP A 1 88 ? 4.351 22.328 13.526 1.00 60.97 88 ASP A C 1
ATOM 670 O O . ASP A 1 88 ? 4.622 21.375 12.802 1.00 60.97 88 ASP A O 1
ATOM 674 N N . MET A 1 89 ? 4.985 23.498 13.409 1.00 64.50 89 MET A N 1
ATOM 675 C CA . MET A 1 89 ? 6.120 23.702 12.498 1.00 64.50 89 MET A CA 1
ATOM 676 C C . MET A 1 89 ? 7.430 23.114 13.050 1.00 64.50 89 MET A C 1
ATOM 678 O O . MET A 1 89 ? 8.449 23.157 12.363 1.00 64.50 89 MET A O 1
ATOM 682 N N . SER A 1 90 ? 7.427 22.613 14.290 1.00 62.94 90 SER A N 1
ATOM 683 C CA . SER A 1 90 ? 8.621 22.189 15.027 1.00 62.94 90 SER A CA 1
ATOM 684 C C . SER A 1 90 ? 8.669 20.701 15.407 1.00 62.94 90 SER A C 1
ATOM 686 O O . SER A 1 90 ? 9.684 20.259 15.944 1.00 62.94 90 SER A O 1
ATOM 688 N N . GLY A 1 91 ? 7.643 19.909 15.072 1.00 58.41 91 GLY A N 1
ATOM 689 C CA . GLY A 1 91 ? 7.578 18.472 15.358 1.00 58.41 91 GLY A CA 1
ATOM 690 C C . GLY A 1 91 ? 7.431 17.632 14.088 1.00 58.41 91 GLY A C 1
ATOM 691 O O . GLY A 1 91 ? 6.384 17.648 13.452 1.00 58.41 91 GLY A O 1
ATOM 692 N N . ASN A 1 92 ? 8.466 16.871 13.717 1.00 58.03 92 ASN A N 1
ATOM 693 C CA . ASN A 1 92 ? 8.443 15.924 12.589 1.00 58.03 92 ASN A CA 1
ATOM 694 C C . ASN A 1 92 ? 7.659 14.638 12.939 1.00 58.03 92 ASN A C 1
ATOM 696 O O . ASN A 1 92 ? 8.210 13.541 12.892 1.00 58.03 92 ASN A O 1
ATOM 700 N N . GLU A 1 93 ? 6.387 14.745 13.326 1.00 66.38 93 GLU A N 1
ATOM 701 C CA . GLU A 1 93 ? 5.563 13.560 13.634 1.00 66.38 93 GLU A CA 1
ATOM 702 C C . GLU A 1 93 ? 4.938 12.935 12.370 1.00 66.38 93 GLU A C 1
ATOM 704 O O . GLU A 1 93 ? 4.646 11.735 12.330 1.00 66.38 93 GLU A O 1
ATOM 709 N N . ALA A 1 94 ? 4.796 13.722 11.299 1.00 75.06 94 ALA A N 1
ATOM 710 C CA . ALA A 1 94 ? 4.506 13.222 9.959 1.00 75.06 94 ALA A CA 1
ATOM 711 C C . ALA A 1 94 ? 5.821 12.912 9.231 1.00 75.06 94 ALA A C 1
ATOM 713 O O . ALA A 1 94 ? 6.454 13.799 8.657 1.00 75.06 94 ALA A O 1
ATOM 714 N N . MET A 1 95 ? 6.248 11.652 9.270 1.00 81.19 95 MET A N 1
ATOM 715 C CA . MET A 1 95 ? 7.507 11.216 8.687 1.00 81.19 95 MET A CA 1
ATOM 716 C C . MET A 1 95 ? 7.253 10.144 7.624 1.00 81.19 95 MET A C 1
ATOM 718 O O . MET A 1 95 ? 6.794 9.043 7.944 1.00 81.19 95 MET A O 1
ATOM 722 N N . PRO A 1 96 ? 7.547 10.432 6.345 1.00 87.31 96 PRO A N 1
ATOM 723 C CA . PRO A 1 96 ? 7.667 9.381 5.354 1.00 87.31 96 PRO A CA 1
ATOM 724 C C . PRO A 1 96 ? 8.965 8.602 5.603 1.00 87.31 96 PRO A C 1
ATOM 726 O O . PRO A 1 96 ? 10.031 9.196 5.759 1.00 87.31 96 PRO A O 1
ATOM 729 N N . SER A 1 97 ? 8.881 7.275 5.602 1.00 89.56 97 SER A N 1
ATOM 730 C CA . SER A 1 97 ? 10.044 6.388 5.573 1.00 89.56 97 SER A CA 1
ATOM 731 C C . SER A 1 97 ? 10.113 5.678 4.225 1.00 89.56 97 SER A C 1
ATOM 733 O O . SER A 1 97 ? 9.096 5.262 3.666 1.00 89.56 97 SER A O 1
ATOM 735 N N . ILE A 1 98 ? 11.322 5.557 3.686 1.00 92.31 98 ILE A N 1
ATOM 736 C CA . ILE A 1 98 ? 11.612 4.912 2.406 1.00 92.31 98 ILE A CA 1
ATOM 737 C C . ILE A 1 98 ? 12.585 3.776 2.698 1.00 92.31 98 ILE A C 1
ATOM 739 O O . ILE A 1 98 ? 13.603 3.992 3.347 1.00 92.31 98 ILE A O 1
ATOM 743 N N . GLY A 1 99 ? 12.288 2.574 2.213 1.00 92.62 99 GLY A N 1
ATOM 744 C CA . GLY A 1 99 ? 13.138 1.404 2.415 1.00 92.62 99 GLY A CA 1
ATOM 745 C C . GLY A 1 99 ? 12.796 0.567 3.645 1.00 92.62 99 GLY A C 1
ATOM 746 O O . GLY A 1 99 ? 13.425 -0.464 3.858 1.00 92.62 99 GLY A O 1
ATOM 747 N N . GLY A 1 100 ? 11.791 0.959 4.433 1.00 91.94 100 GLY A N 1
ATOM 748 C CA . GLY A 1 100 ? 11.384 0.209 5.615 1.00 91.94 100 GLY A CA 1
ATOM 749 C C . GLY A 1 100 ? 10.240 0.843 6.400 1.00 91.94 100 GLY A C 1
ATOM 750 O O . GLY A 1 100 ? 9.625 1.835 5.990 1.00 91.94 100 GLY A O 1
ATOM 751 N N . LEU A 1 101 ? 9.955 0.234 7.549 1.00 91.88 101 LEU A N 1
ATOM 752 C CA . LEU A 1 101 ? 9.021 0.764 8.537 1.00 91.88 101 LEU A CA 1
ATOM 753 C C . LEU A 1 101 ? 9.695 1.863 9.377 1.00 91.88 101 LEU A C 1
ATOM 755 O O . LEU A 1 101 ? 10.925 1.897 9.462 1.00 91.88 101 LEU A O 1
ATOM 759 N N . PRO A 1 102 ? 8.924 2.779 9.984 1.00 89.31 102 PRO A N 1
ATOM 760 C CA . PRO A 1 102 ? 9.473 3.758 10.913 1.00 89.31 102 PRO A CA 1
ATOM 761 C C . PRO A 1 102 ? 10.097 3.071 12.133 1.00 89.31 102 PRO A C 1
ATOM 763 O O . PRO A 1 102 ? 9.714 1.956 12.499 1.00 89.31 102 PRO A O 1
ATOM 766 N N . GLU A 1 103 ? 11.035 3.751 12.792 1.00 87.19 103 GLU A N 1
ATOM 767 C CA . GLU A 1 103 ? 11.664 3.231 14.006 1.00 87.19 103 GLU A CA 1
ATOM 768 C C . GLU A 1 103 ? 10.610 2.885 15.072 1.00 87.19 103 GLU A C 1
ATOM 770 O O . GLU A 1 103 ? 9.662 3.635 15.309 1.00 87.19 103 GLU A O 1
ATOM 775 N N . GLY A 1 104 ? 10.763 1.719 15.702 1.00 88.25 104 GLY A N 1
ATOM 776 C CA . GLY A 1 104 ? 9.845 1.232 16.733 1.00 88.25 104 GLY A CA 1
ATOM 777 C C . GLY A 1 104 ? 8.550 0.594 16.215 1.00 88.25 104 GLY A C 1
ATOM 778 O O . GLY A 1 104 ? 7.782 0.081 17.029 1.00 88.25 104 GLY A O 1
ATOM 779 N N . VAL A 1 105 ? 8.305 0.568 14.898 1.00 90.50 105 VAL A N 1
ATOM 780 C CA . VAL A 1 105 ? 7.165 -0.144 14.301 1.00 90.50 105 VAL A CA 1
ATOM 781 C C . VAL A 1 105 ? 7.612 -1.510 13.792 1.00 90.50 105 VAL A C 1
ATOM 783 O O . VAL A 1 105 ? 8.403 -1.610 12.857 1.00 90.50 105 VAL A O 1
ATOM 786 N N . ASP A 1 106 ? 7.066 -2.572 14.382 1.00 92.19 106 ASP A N 1
ATOM 787 C CA . ASP A 1 106 ? 7.322 -3.941 13.932 1.00 92.19 106 ASP A CA 1
ATOM 788 C C . ASP A 1 106 ? 6.310 -4.387 12.869 1.00 92.19 106 ASP A C 1
ATOM 790 O O . ASP A 1 106 ? 5.120 -4.061 12.938 1.00 92.19 106 ASP A O 1
ATOM 794 N N . ASN A 1 107 ? 6.761 -5.193 11.910 1.00 91.50 107 ASN A N 1
ATOM 795 C CA . ASN A 1 107 ? 5.920 -5.730 10.846 1.00 91.50 107 ASN A CA 1
ATOM 796 C C . ASN A 1 107 ? 4.724 -6.548 11.372 1.00 91.50 107 ASN A C 1
ATOM 798 O O . ASN A 1 107 ? 3.663 -6.546 10.750 1.00 91.50 107 ASN A O 1
ATOM 802 N N . SER A 1 108 ? 4.863 -7.221 12.519 1.00 95.25 108 SER A N 1
ATOM 803 C CA . SER A 1 108 ? 3.793 -7.999 13.152 1.00 95.25 108 SER A CA 1
ATOM 804 C C . SER A 1 108 ? 2.693 -7.136 13.769 1.00 95.25 108 SER A C 1
ATOM 806 O O . SER A 1 108 ? 1.634 -7.655 14.112 1.00 95.25 108 SER A O 1
ATOM 808 N N . SER A 1 109 ? 2.941 -5.837 13.957 1.00 94.12 109 SER A N 1
ATOM 809 C CA . SER A 1 109 ? 1.937 -4.887 14.451 1.00 94.12 109 SER A CA 1
ATOM 810 C C . SER A 1 109 ? 1.003 -4.380 13.347 1.00 94.12 109 SER A C 1
ATOM 812 O O . SER A 1 109 ? -0.014 -3.750 13.636 1.00 94.12 109 SER A O 1
ATOM 814 N N . LEU A 1 110 ? 1.328 -4.668 12.082 1.00 93.88 110 LEU A N 1
ATOM 815 C CA . LEU A 1 110 ? 0.590 -4.203 10.918 1.00 93.88 110 LEU A CA 1
ATOM 816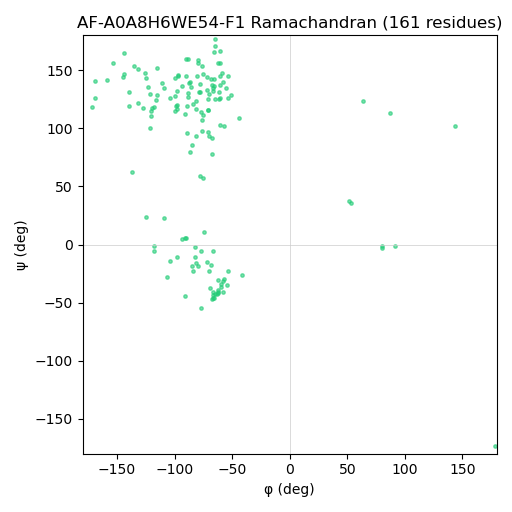 C C . LEU A 1 110 ? -0.394 -5.259 10.418 1.00 93.88 110 LEU A C 1
ATOM 818 O O . LEU A 1 110 ? -0.133 -6.461 10.437 1.00 93.88 110 LEU A O 1
ATOM 822 N N . THR A 1 111 ? -1.527 -4.783 9.907 1.00 94.50 111 THR A N 1
ATOM 823 C CA . THR A 1 111 ? -2.465 -5.615 9.151 1.00 94.50 111 THR A CA 1
ATOM 824 C C . THR A 1 111 ? -2.228 -5.398 7.666 1.00 94.50 111 THR A C 1
ATOM 826 O O . THR A 1 111 ? -2.378 -4.287 7.162 1.00 94.50 111 THR A O 1
ATOM 829 N N . TRP A 1 112 ? -1.866 -6.469 6.970 1.00 92.94 112 TRP A N 1
ATOM 830 C CA . TRP A 1 112 ? -1.603 -6.445 5.537 1.00 92.94 112 TRP A CA 1
ATOM 831 C C . TRP A 1 112 ? -2.857 -6.812 4.755 1.00 92.94 112 TRP A C 1
ATOM 833 O O . TRP A 1 112 ? -3.547 -7.776 5.085 1.00 92.94 112 TRP A O 1
ATOM 843 N N . VAL A 1 113 ? -3.121 -6.062 3.690 1.00 94.31 113 VAL A N 1
ATOM 844 C CA . VAL A 1 113 ? -4.210 -6.330 2.749 1.00 94.31 113 VAL A CA 1
ATOM 845 C C . VAL A 1 113 ? -3.650 -6.431 1.331 1.00 94.31 113 VAL A C 1
ATOM 847 O O . VAL A 1 113 ? -2.704 -5.713 0.995 1.00 94.31 113 VAL A O 1
ATOM 850 N N . PRO A 1 114 ? -4.187 -7.330 0.489 1.00 91.75 114 PRO A N 1
ATOM 851 C CA . PRO A 1 114 ? -3.746 -7.436 -0.890 1.00 91.75 114 PRO A CA 1
ATOM 852 C C . PRO A 1 114 ? -4.139 -6.180 -1.673 1.00 91.75 114 PRO A C 1
ATOM 854 O O . PRO A 1 114 ? -5.259 -5.678 -1.562 1.00 91.75 114 PRO A O 1
ATOM 857 N N . ILE A 1 115 ? -3.210 -5.699 -2.495 1.00 89.44 115 ILE A N 1
ATOM 858 C CA . ILE A 1 115 ? -3.450 -4.589 -3.417 1.00 89.44 115 ILE A CA 1
ATOM 859 C C . ILE A 1 115 ? -4.013 -5.143 -4.721 1.00 89.44 115 ILE A C 1
ATOM 861 O O . ILE A 1 115 ? -3.551 -6.168 -5.237 1.00 89.44 115 ILE A O 1
ATOM 865 N N . ARG A 1 116 ? -5.004 -4.445 -5.272 1.00 84.50 116 ARG A N 1
ATOM 866 C CA . ARG A 1 116 ? -5.617 -4.788 -6.549 1.00 84.50 116 ARG A CA 1
ATOM 867 C C . ARG A 1 116 ? -4.585 -4.733 -7.674 1.00 84.50 116 ARG A C 1
ATOM 869 O O . ARG A 1 116 ? -3.874 -3.748 -7.854 1.00 84.50 116 ARG A O 1
ATOM 876 N N . LYS A 1 117 ? -4.550 -5.792 -8.481 1.00 83.38 117 LY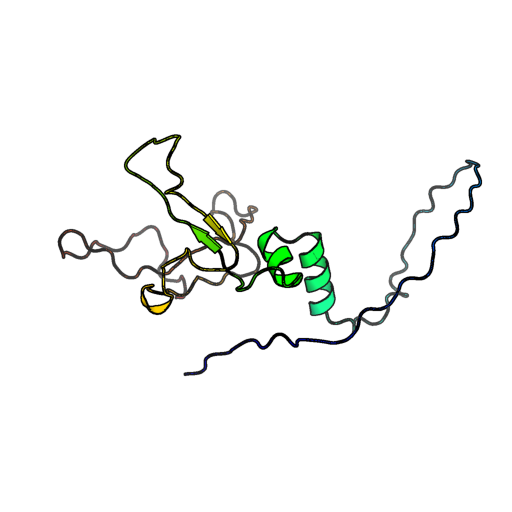S A N 1
ATOM 877 C CA . LYS A 1 117 ? -3.763 -5.829 -9.716 1.00 83.38 117 LYS A CA 1
ATOM 878 C C . LYS A 1 117 ? -4.582 -5.250 -10.859 1.00 83.38 117 LYS A C 1
ATOM 880 O O . LYS A 1 117 ? -5.765 -5.558 -10.997 1.00 83.38 117 LYS A O 1
ATOM 885 N N . TYR A 1 118 ? -3.929 -4.473 -11.710 1.00 75.88 118 TYR A N 1
ATOM 886 C CA . TYR A 1 118 ? -4.542 -3.940 -12.918 1.00 75.88 118 TYR A CA 1
ATOM 887 C C . TYR A 1 118 ? -3.863 -4.494 -14.162 1.00 75.88 118 TYR A C 1
ATOM 889 O O . TYR A 1 118 ? -2.665 -4.791 -14.127 1.00 75.88 118 TYR A O 1
ATOM 897 N N . PRO A 1 119 ? -4.597 -4.589 -15.284 1.00 72.19 119 PRO A N 1
ATOM 898 C CA . PRO A 1 119 ? -3.952 -4.589 -16.585 1.00 72.19 119 PRO A CA 1
ATOM 899 C C . PRO A 1 119 ? -3.188 -3.268 -16.778 1.00 72.19 119 PRO A C 1
ATOM 901 O O . PRO A 1 119 ? -3.377 -2.311 -16.031 1.00 72.19 119 PRO A O 1
ATOM 904 N N . THR A 1 120 ? -2.324 -3.226 -17.789 1.00 69.75 120 THR A N 1
ATOM 905 C CA . THR A 1 120 ? -1.318 -2.178 -18.059 1.00 69.75 120 THR A CA 1
ATOM 906 C C . THR A 1 120 ? -1.753 -0.717 -17.857 1.00 69.75 120 THR A C 1
ATOM 908 O O . THR A 1 120 ? -0.894 0.115 -17.575 1.00 69.75 120 THR A O 1
ATOM 911 N N . ALA A 1 121 ? -3.044 -0.387 -17.969 1.00 70.75 121 ALA A N 1
ATOM 912 C CA . ALA A 1 121 ? -3.608 0.887 -17.532 1.00 70.75 121 ALA A CA 1
ATOM 913 C C . ALA A 1 121 ? -5.099 0.761 -17.172 1.00 70.75 121 ALA A C 1
ATOM 915 O O . ALA A 1 121 ? -5.816 -0.096 -17.697 1.00 70.75 121 ALA A O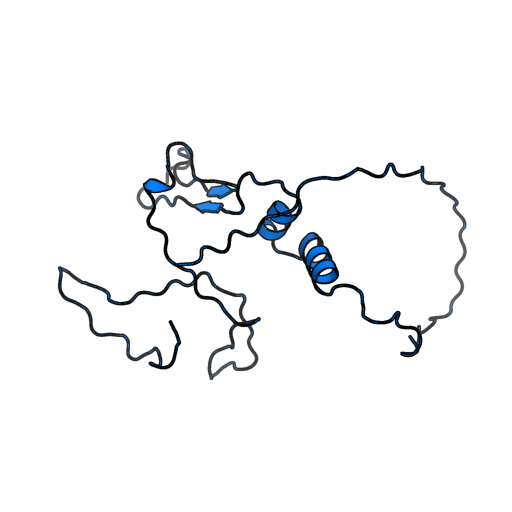 1
ATOM 916 N N . LEU A 1 122 ? -5.576 1.675 -16.325 1.00 71.81 122 LEU A N 1
ATOM 917 C CA . LEU A 1 122 ? -6.999 1.871 -16.053 1.00 71.81 122 LEU A CA 1
ATOM 918 C C . LEU A 1 122 ? -7.655 2.647 -17.199 1.00 71.81 122 LEU A C 1
ATOM 920 O O . LEU A 1 122 ? -7.146 3.691 -17.618 1.00 71.81 122 LEU A O 1
ATOM 924 N N . ALA A 1 123 ? -8.785 2.144 -17.699 1.00 74.00 123 ALA A N 1
ATOM 925 C CA . ALA A 1 123 ? -9.612 2.876 -18.653 1.00 74.00 123 ALA A CA 1
ATOM 926 C C . ALA A 1 123 ? -10.325 4.045 -17.956 1.00 74.00 123 ALA A C 1
ATOM 928 O O . ALA A 1 123 ? -10.719 3.928 -16.795 1.00 74.00 123 ALA A O 1
ATOM 929 N N . GLY A 1 124 ? -10.486 5.158 -18.672 1.00 71.56 124 GLY A N 1
ATOM 930 C CA . GLY A 1 124 ? -11.293 6.286 -18.215 1.00 71.56 124 GLY A CA 1
ATOM 931 C C . GLY A 1 124 ? -12.782 5.958 -18.090 1.00 71.56 124 GLY A C 1
ATOM 932 O O . GLY A 1 124 ? -13.238 4.853 -18.399 1.00 71.56 124 GLY A O 1
ATOM 933 N N . SER A 1 125 ? -13.547 6.939 -17.619 1.00 79.06 125 SER A N 1
ATOM 934 C CA . SER A 1 125 ? -15.002 6.832 -17.502 1.00 79.06 125 SER A CA 1
ATOM 935 C C . SER A 1 125 ? -15.675 6.691 -18.876 1.00 79.06 125 SER A C 1
ATOM 937 O O . SER A 1 125 ? -15.051 6.885 -19.922 1.00 79.06 125 SER A O 1
ATOM 939 N N . ALA A 1 126 ? -16.978 6.388 -18.883 1.00 77.38 126 ALA A N 1
ATOM 940 C CA . ALA A 1 126 ? -17.770 6.336 -20.115 1.00 77.38 126 ALA A CA 1
ATOM 941 C C . ALA A 1 126 ? -17.732 7.659 -20.906 1.00 77.38 126 ALA A C 1
ATOM 943 O O . ALA A 1 126 ? -17.790 7.635 -22.134 1.00 77.38 126 ALA A O 1
ATOM 944 N N . ASP A 1 127 ? -17.579 8.786 -20.206 1.00 82.88 127 ASP A N 1
ATOM 945 C CA . ASP A 1 127 ? -17.496 10.125 -20.798 1.00 82.88 127 ASP A CA 1
ATOM 946 C C . ASP A 1 127 ? -16.098 10.446 -21.359 1.00 82.88 127 ASP A C 1
ATOM 948 O O . ASP A 1 127 ? -15.963 11.320 -22.214 1.00 82.88 127 ASP A O 1
ATOM 952 N N . SER A 1 128 ? -15.071 9.698 -20.938 1.00 83.62 128 SER A N 1
ATOM 953 C CA . SER A 1 128 ? -13.678 9.869 -21.365 1.00 83.62 128 SER A CA 1
ATOM 954 C C . SER A 1 128 ? -12.981 8.526 -21.663 1.00 83.62 128 SER A C 1
ATOM 956 O O . SER A 1 128 ? -11.963 8.188 -21.052 1.00 83.62 128 SER A O 1
ATOM 958 N N . PRO A 1 129 ? -13.450 7.737 -22.648 1.00 82.38 129 PRO A N 1
ATOM 959 C CA . PRO A 1 129 ? -12.959 6.372 -22.885 1.00 82.38 129 PRO A CA 1
ATOM 960 C C . PRO A 1 129 ? -11.506 6.308 -23.390 1.00 82.38 129 PRO A C 1
ATOM 962 O O . PRO A 1 129 ? -10.858 5.255 -23.339 1.00 82.38 129 PRO A O 1
ATOM 965 N N . ALA A 1 130 ? -10.980 7.428 -23.895 1.00 84.44 130 ALA A N 1
ATOM 966 C CA . ALA A 1 130 ? -9.600 7.552 -24.352 1.00 84.44 130 ALA A CA 1
ATOM 967 C C . ALA A 1 130 ? -8.602 7.791 -23.206 1.00 84.44 130 ALA A C 1
ATOM 969 O O . ALA A 1 130 ? -7.404 7.596 -23.404 1.00 84.44 130 ALA A O 1
ATOM 970 N N . GLU A 1 131 ? -9.064 8.183 -22.014 1.00 82.19 131 GLU A N 1
ATOM 971 C CA . GLU A 1 131 ? -8.173 8.426 -20.882 1.00 82.19 131 GLU A CA 1
ATOM 972 C C . GLU A 1 131 ? -7.554 7.120 -20.382 1.00 82.19 131 GLU A C 1
ATOM 974 O O . GLU A 1 131 ? -8.172 6.046 -20.378 1.00 82.19 131 GLU A O 1
ATOM 979 N N . ARG A 1 132 ? -6.285 7.221 -19.987 1.00 80.12 132 ARG A N 1
ATOM 980 C CA . ARG A 1 132 ? -5.520 6.145 -19.370 1.00 80.12 132 ARG A CA 1
ATOM 981 C C . ARG A 1 132 ? -4.927 6.683 -18.086 1.00 80.12 132 ARG A C 1
ATOM 983 O O . ARG A 1 132 ? -4.133 7.620 -18.118 1.00 80.12 132 ARG A O 1
ATOM 990 N N . TYR A 1 133 ? -5.333 6.093 -16.972 1.00 72.25 133 TYR A N 1
ATOM 991 C CA . TYR A 1 133 ? -4.851 6.483 -15.657 1.00 72.25 133 TYR A CA 1
ATOM 992 C C . TYR A 1 133 ? -3.725 5.562 -15.207 1.00 72.25 133 TYR A C 1
ATOM 994 O O . TYR A 1 133 ? -3.729 4.358 -15.492 1.00 72.25 133 TYR A O 1
ATOM 1002 N N . ALA A 1 134 ? -2.765 6.151 -14.493 1.00 68.38 134 ALA A N 1
ATOM 1003 C CA . ALA A 1 134 ? -1.759 5.387 -13.778 1.00 68.38 134 ALA A CA 1
ATOM 1004 C C . ALA A 1 134 ? -2.442 4.455 -12.769 1.00 68.38 134 ALA A C 1
ATOM 1006 O O . ALA A 1 134 ? -3.499 4.768 -12.218 1.00 68.38 134 ALA A O 1
ATOM 1007 N N . VAL A 1 135 ? -1.825 3.299 -12.548 1.00 75.50 135 VAL A N 1
ATOM 1008 C CA . VAL A 1 135 ? -2.313 2.293 -11.608 1.00 75.50 135 VAL A CA 1
ATOM 1009 C C . VAL A 1 135 ? -2.370 2.886 -10.197 1.00 75.50 135 VAL A C 1
ATOM 101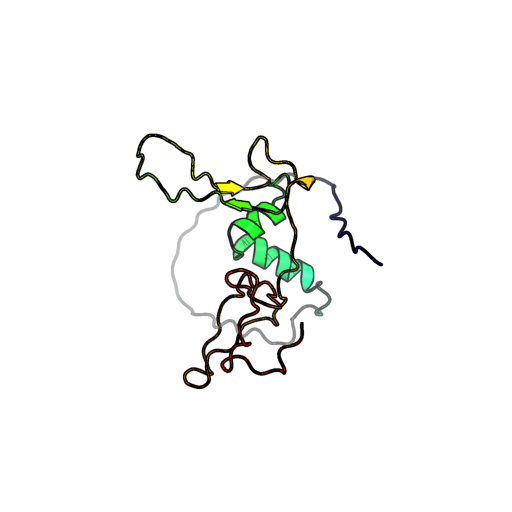1 O O . VAL A 1 135 ? -1.378 3.429 -9.709 1.00 75.50 135 VAL A O 1
ATOM 1014 N N . ALA A 1 136 ? -3.537 2.795 -9.559 1.00 80.56 136 ALA A N 1
ATOM 1015 C CA . ALA A 1 136 ? -3.757 3.270 -8.200 1.00 80.56 136 ALA A CA 1
ATOM 1016 C C . ALA A 1 136 ? -3.428 2.186 -7.161 1.00 80.56 136 ALA A C 1
ATOM 1018 O O . ALA A 1 136 ? -3.434 0.990 -7.455 1.00 80.56 136 ALA A O 1
ATOM 1019 N N . TRP A 1 137 ? -3.179 2.610 -5.921 1.00 86.12 137 TRP A N 1
ATOM 1020 C CA . TRP A 1 137 ? -3.092 1.708 -4.773 1.00 86.12 137 TRP A CA 1
ATOM 1021 C C . TRP A 1 137 ? -4.504 1.457 -4.239 1.00 86.12 137 TRP A C 1
ATOM 1023 O O . TRP A 1 137 ? -4.978 2.163 -3.352 1.00 86.12 137 TRP A O 1
ATOM 1033 N N . GLU A 1 138 ? -5.197 0.484 -4.827 1.00 87.25 138 GLU A N 1
ATOM 1034 C CA . GLU A 1 138 ? -6.531 0.061 -4.391 1.00 87.25 138 GLU A CA 1
ATOM 1035 C C . GLU A 1 138 ? -6.465 -1.199 -3.529 1.00 87.25 138 GLU A C 1
ATOM 1037 O O . GLU A 1 138 ? -5.689 -2.117 -3.796 1.00 87.25 138 GLU A O 1
ATOM 1042 N N . VAL A 1 139 ? -7.335 -1.261 -2.525 1.00 89.69 139 VAL A N 1
ATOM 1043 C CA . VAL A 1 139 ? -7.546 -2.434 -1.672 1.00 89.69 139 VAL A CA 1
ATOM 1044 C C . VAL A 1 139 ? -9.027 -2.787 -1.683 1.00 89.69 139 VAL A C 1
ATOM 1046 O O . VAL A 1 139 ? -9.881 -1.906 -1.813 1.00 89.69 139 VAL A O 1
ATOM 1049 N N . PHE A 1 140 ? -9.341 -4.072 -1.562 1.00 86.38 140 PHE A N 1
ATOM 1050 C CA . PHE A 1 140 ? -10.727 -4.521 -1.506 1.00 86.38 140 PHE A CA 1
ATOM 1051 C C . PHE A 1 140 ? -11.307 -4.284 -0.111 1.00 86.38 140 PHE A C 1
ATOM 1053 O O . PHE A 1 140 ? -10.693 -4.632 0.897 1.00 86.38 140 PHE A O 1
ATOM 1060 N N . VAL A 1 141 ? -12.493 -3.676 -0.069 1.00 88.69 141 VAL A N 1
ATOM 1061 C CA . VAL A 1 141 ? -13.269 -3.450 1.153 1.00 88.69 141 VAL A CA 1
ATOM 1062 C C . VAL A 1 141 ? -14.602 -4.163 0.985 1.00 88.69 141 VAL A C 1
ATOM 1064 O O . VAL A 1 141 ? -15.365 -3.828 0.080 1.00 88.69 141 VAL A O 1
ATOM 1067 N N . ASP A 1 142 ? -14.869 -5.143 1.845 1.00 86.19 142 ASP A N 1
ATOM 1068 C CA . ASP A 1 142 ? -16.061 -5.987 1.732 1.00 86.19 142 ASP A CA 1
ATOM 1069 C C . ASP A 1 142 ? -17.325 -5.284 2.224 1.00 86.19 142 ASP A C 1
ATOM 1071 O O . ASP A 1 142 ? -18.313 -5.182 1.491 1.00 86.19 142 ASP A O 1
ATOM 1075 N N . ASP A 1 143 ? -17.280 -4.794 3.464 1.00 90.81 143 ASP A N 1
ATOM 1076 C CA . ASP A 1 143 ? -18.409 -4.194 4.162 1.00 90.81 143 ASP A CA 1
ATOM 1077 C C . ASP A 1 143 ? -17.938 -3.033 5.048 1.00 90.81 143 ASP A C 1
ATOM 1079 O O . ASP A 1 143 ? -16.842 -3.042 5.611 1.00 90.81 143 ASP A O 1
ATOM 1083 N N . VAL A 1 144 ? -18.791 -2.018 5.185 1.00 92.50 144 VAL A N 1
ATOM 1084 C CA . VAL A 1 144 ? -18.549 -0.855 6.044 1.00 92.50 144 VAL A CA 1
ATOM 1085 C C . VAL A 1 144 ? -19.590 -0.859 7.148 1.00 92.50 144 VAL A C 1
ATOM 1087 O O . VAL A 1 144 ? -20.785 -0.935 6.875 1.00 92.50 144 VAL A O 1
ATOM 1090 N N . TYR A 1 145 ? -19.143 -0.755 8.395 1.00 94.69 145 TYR A N 1
ATOM 1091 C CA . TYR A 1 145 ? -20.021 -0.753 9.561 1.00 94.69 145 TYR A CA 1
ATOM 1092 C C . TYR A 1 145 ? -20.066 0.636 10.189 1.00 94.69 145 TYR A C 1
ATOM 1094 O O . TYR A 1 145 ? -19.030 1.254 10.427 1.00 94.69 145 TYR A O 1
ATOM 1102 N N . LEU A 1 146 ? -21.267 1.102 10.524 1.00 96.69 146 LEU A N 1
ATOM 1103 C CA . LEU A 1 146 ? -21.489 2.308 11.312 1.00 96.69 146 LEU A CA 1
ATOM 1104 C C . LEU A 1 146 ? -22.209 1.927 12.606 1.00 96.69 146 LEU A C 1
ATOM 1106 O O . LEU A 1 146 ? -23.309 1.382 12.570 1.00 96.69 146 LEU A O 1
ATOM 1110 N N . ALA A 1 147 ? -21.572 2.187 13.752 1.00 96.25 147 ALA A N 1
ATOM 1111 C CA . ALA A 1 147 ? -22.081 1.799 15.074 1.00 96.25 147 ALA A CA 1
ATOM 1112 C C . ALA A 1 147 ? -22.464 0.302 15.175 1.00 96.25 147 ALA A C 1
ATOM 1114 O O . ALA A 1 147 ? -23.454 -0.062 15.804 1.00 96.25 147 ALA A O 1
ATOM 1115 N N . GLY A 1 148 ? -21.688 -0.569 14.522 1.00 95.81 148 GLY A N 1
ATOM 1116 C CA . GLY A 1 148 ? -21.930 -2.016 14.488 1.00 95.81 148 GLY A CA 1
ATOM 1117 C C . GLY A 1 148 ? -23.001 -2.472 13.490 1.00 95.81 148 GLY A C 1
ATOM 1118 O O . GLY A 1 148 ? -23.215 -3.672 13.348 1.00 95.81 148 GLY A O 1
ATOM 1119 N N . VAL A 1 149 ? -23.644 -1.553 12.764 1.00 96.25 149 VAL A N 1
ATOM 1120 C CA . VAL A 1 149 ? -24.627 -1.869 11.720 1.00 96.25 149 VAL A CA 1
ATOM 1121 C C . VAL A 1 149 ? -23.964 -1.781 10.349 1.00 96.25 149 VAL A C 1
ATOM 1123 O O . VAL A 1 149 ? -23.339 -0.772 10.027 1.00 96.25 149 VAL A O 1
ATOM 1126 N N . VAL A 1 150 ? -24.095 -2.832 9.536 1.00 95.69 150 VAL A N 1
ATOM 1127 C CA . VAL A 1 150 ? -23.567 -2.854 8.164 1.00 95.69 150 VAL A CA 1
ATOM 1128 C C . VAL A 1 150 ? -24.313 -1.852 7.280 1.00 95.69 150 VAL A C 1
ATOM 1130 O O . VAL A 1 150 ? -25.545 -1.797 7.283 1.00 95.69 150 VAL A O 1
ATOM 1133 N N . LEU A 1 151 ? -23.569 -1.042 6.530 1.00 94.31 151 LEU A N 1
ATOM 1134 C CA . LEU A 1 151 ? -24.124 -0.117 5.550 1.00 94.31 151 LEU A CA 1
ATOM 1135 C C . LEU A 1 151 ? -24.451 -0.854 4.241 1.00 94.31 151 LEU A C 1
ATOM 1137 O O . LEU A 1 151 ? -23.710 -1.754 3.841 1.00 94.31 151 LEU A O 1
ATOM 1141 N N . PRO A 1 152 ? -25.530 -0.470 3.533 1.00 91.62 152 PRO A N 1
ATOM 1142 C CA . PRO A 1 152 ? -25.831 -1.027 2.219 1.00 91.62 152 PRO A CA 1
ATOM 1143 C C . PRO A 1 152 ? -24.676 -0.813 1.235 1.00 91.62 152 PRO A C 1
ATOM 1145 O O . PRO A 1 152 ? -24.078 0.265 1.193 1.00 91.62 152 PRO A O 1
ATOM 1148 N N . ARG A 1 153 ?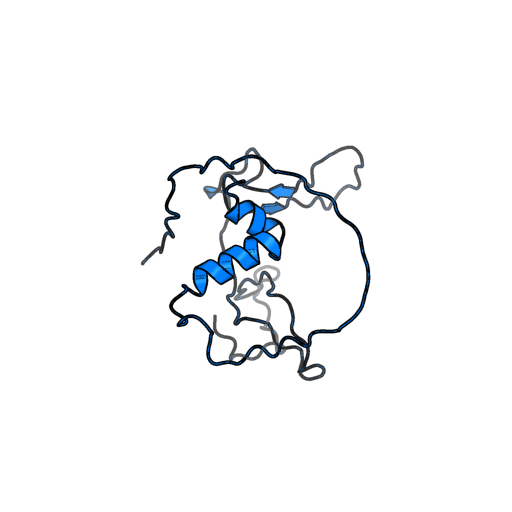 -24.394 -1.823 0.404 1.00 86.06 153 ARG A N 1
ATOM 1149 C CA . ARG A 1 153 ? -23.378 -1.710 -0.649 1.00 86.06 153 ARG A CA 1
ATOM 1150 C C . ARG A 1 153 ? -23.731 -0.606 -1.644 1.00 86.06 153 ARG A C 1
ATOM 1152 O O . ARG A 1 153 ? -24.898 -0.390 -1.969 1.00 86.06 153 ARG A O 1
ATOM 1159 N N . SER A 1 154 ? -22.695 0.071 -2.138 1.00 81.38 154 SER A N 1
ATOM 1160 C CA . SER A 1 154 ? -22.839 1.123 -3.144 1.00 81.38 154 SER A CA 1
ATOM 1161 C C . SER A 1 154 ? -23.473 0.580 -4.425 1.00 81.38 154 SER A C 1
ATOM 1163 O O . SER A 1 154 ? -23.087 -0.479 -4.914 1.00 81.38 154 SER A O 1
ATOM 1165 N N . ALA A 1 155 ? -24.406 1.340 -5.001 1.00 79.44 155 ALA A N 1
ATOM 1166 C CA . ALA A 1 155 ? -24.978 1.060 -6.319 1.00 79.44 155 ALA A CA 1
ATOM 1167 C C . ALA A 1 155 ? -24.099 1.575 -7.478 1.00 79.44 155 ALA A C 1
ATOM 1169 O O . ALA A 1 155 ? -24.455 1.400 -8.640 1.00 79.44 155 ALA A O 1
ATOM 1170 N N . LEU A 1 156 ? -22.977 2.242 -7.172 1.00 73.81 156 LEU A N 1
ATOM 1171 C CA . LEU A 1 156 ? -22.098 2.864 -8.171 1.00 73.81 156 LEU A CA 1
ATOM 1172 C C . LEU A 1 156 ? -21.080 1.888 -8.774 1.00 73.81 156 LEU A C 1
ATOM 1174 O O . LEU A 1 156 ? -20.517 2.173 -9.827 1.00 73.81 156 LEU A O 1
ATOM 1178 N N . THR A 1 157 ? -20.830 0.752 -8.124 1.00 65.25 157 THR A N 1
ATOM 1179 C CA . THR A 1 157 ? -19.877 -0.255 -8.595 1.00 65.25 157 THR A CA 1
ATOM 1180 C C . THR A 1 157 ? -20.609 -1.458 -9.192 1.00 65.25 157 THR A C 1
ATOM 1182 O O . THR A 1 157 ? -21.467 -2.046 -8.530 1.00 65.25 157 THR A O 1
ATOM 1185 N N . PRO A 1 158 ? -20.292 -1.865 -10.437 1.00 65.19 158 PRO A N 1
ATOM 1186 C CA . PRO A 1 158 ? -20.865 -3.071 -11.018 1.00 65.19 158 PRO A CA 1
ATOM 1187 C C . PRO A 1 158 ? -20.386 -4.312 -10.254 1.00 65.19 158 PRO A C 1
ATOM 1189 O O . PRO A 1 158 ? -19.222 -4.409 -9.865 1.00 65.19 158 PRO A O 1
ATOM 1192 N N . SER A 1 159 ? -21.270 -5.299 -10.088 1.00 62.31 159 SER A N 1
ATOM 1193 C CA . SER A 1 159 ? -20.984 -6.558 -9.378 1.00 62.31 159 SER A CA 1
ATOM 1194 C C . SER A 1 159 ? -19.959 -7.461 -10.075 1.00 62.31 159 SER A C 1
ATOM 1196 O O . SER A 1 159 ? -19.573 -8.489 -9.529 1.00 62.31 159 SER A O 1
ATOM 1198 N N . SER A 1 160 ? -19.525 -7.097 -11.283 1.00 60.16 160 SER A N 1
ATOM 1199 C CA . SER A 1 160 ? -18.613 -7.868 -12.127 1.00 60.16 160 SER A CA 1
ATOM 1200 C C . SER A 1 160 ? -17.135 -7.532 -11.923 1.00 60.16 160 SER A C 1
ATOM 1202 O O . SER A 1 160 ? -16.314 -7.995 -12.710 1.00 60.16 160 SER A O 1
ATOM 1204 N N . ILE A 1 161 ? -16.778 -6.691 -10.948 1.00 60.88 161 ILE A N 1
ATOM 1205 C CA . ILE A 1 161 ? -15.372 -6.423 -10.631 1.00 60.88 161 ILE A CA 1
ATOM 1206 C C . ILE A 1 161 ? -14.829 -7.648 -9.882 1.00 60.88 161 ILE A C 1
ATOM 1208 O O . ILE A 1 161 ? -15.285 -7.902 -8.766 1.00 60.88 161 ILE A O 1
ATOM 1212 N N . PRO A 1 162 ? -13.907 -8.428 -10.479 1.00 54.62 162 PRO A N 1
ATOM 1213 C CA . PRO A 1 162 ? -13.340 -9.583 -9.802 1.00 54.62 162 PRO A CA 1
ATOM 1214 C C . PRO A 1 162 ? -12.513 -9.116 -8.602 1.00 54.62 162 PRO A C 1
ATOM 1216 O O . PRO A 1 162 ? -11.766 -8.135 -8.701 1.00 54.62 162 PRO A O 1
ATOM 1219 N N . MET A 1 163 ? -12.702 -9.823 -7.490 1.00 50.28 163 MET A N 1
ATOM 1220 C CA . MET A 1 163 ? -11.905 -9.718 -6.270 1.00 50.28 163 MET A CA 1
ATOM 1221 C C . MET A 1 163 ? -10.622 -10.540 -6.418 1.00 50.28 163 MET A C 1
ATOM 1223 O O . MET A 1 163 ? -10.703 -11.628 -7.038 1.00 50.28 163 MET A O 1
#

Mean predicted aligned error: 16.88 Å

Solvent-accessible surface area (backbone atoms only — not comparable to full-atom values): 11729 Å² total; per-residue (Å²): 141,82,84,83,77,84,79,79,88,81,88,82,86,86,83,84,82,83,84,88,79,88,80,88,85,86,85,91,82,91,75,90,75,77,78,76,75,65,89,81,75,66,73,79,91,78,66,60,66,63,59,58,49,50,56,47,31,63,75,71,40,57,74,67,58,26,38,48,77,66,66,72,39,91,34,95,47,67,39,75,43,81,70,86,89,69,95,57,95,85,60,82,70,52,45,76,30,77,24,39,69,55,92,94,58,56,78,87,80,57,87,88,74,71,66,61,85,75,68,102,54,42,72,38,54,93,94,40,66,84,43,71,42,79,84,67,96,43,64,87,77,92,80,53,66,60,97,86,42,77,54,83,80,71,88,86,61,72,90,81,66,85,129

Sequence (163 aa):
MDAFTYLIPTKSEEPTLPPVSEDSSSGSSGSCVVCRTDTSDLPPVDQDSTEIAFMAWRMNGNPMTRLVLDERLDSPMFSVTLQRDTVDMSGNEAMPSIGGLPEGVDNSSLTWVPIRKYPTALAGSADSPAERYAVAWEVFVDDVYLAGVVLPRSALTPSSIPM

Foldseek 3Di:
DDDDDDDDDDDDDDDDDDDDDDDDDDDDDDDPPPPPPDPPPDDPPPPPVVVVVLVCCCPPNDPLSVCVSVVVACASDKDWDDDDDDPDPPDPRTDIGHRDDPPPDDPVVDDDFDWDDDPPFDADDPVHRVDTDDDDRDGDDDFDDDPNHTDDDDPPDDPPDDD

pLDDT: mean 70.07, std 22.04, range [25.48, 96.69]

Radius of gyration: 25.33 Å; Cα contacts (8 Å, |Δi|>4): 100; chains: 1; bounding box: 66×46×62 Å

Secondary structure (DSSP, 8-state):
-------------PPPPPPP------------------TT-PPPS-S-HHHHHHHHHHHHS-HHHHHHHTT-SSSS-EEE----S---SS---S-EEESSPPTT--GGGSPP-PBPP-SSSEE--TT-TT-EEPPP--B-----EETTEEPPPPSSS-TT---